Protein AF-A0A7X0G8L0-F1 (afdb_monomer_lite)

Secondary structure (DSSP, 8-state):
--STTTTTSSSSSGGGGGGSS-----S-TTHHHHHHHHHHHHHTTHHHHHHHHHHHHHHH-SSTTHHHHHHHSTTS-HHHHHHHHHHHHHHHHHHHHTTPPP-HHHHHHHHHHHHHHHHHHHHHHTTS-TT-HHHHHHHHHHHHHHHHHHHHHHTT-SPP----------

Radius of gyration: 21.81 Å; chains: 1; bounding box: 61×70×44 Å

Foldseek 3Di:
DDPPVVVVVVVPPVVPPPPDDDDDPDDDCDVVVVVVVVVLVVLPPPNNVLVVLQVVLCVVDVDLLSNLLSCLDLPHFLVSLLVVLVVLLVVQVVCVVVVHQADQSSLVSLVSNLVSLVVSLVVCVVPDDPPDPSNVRSVSSNVSSVVSNVVCVVVVVNPDPPPPDPPPDD

Sequence (170 aa):
MNWIKWGALGAGAAAIVVATGGLALAAGAGLAGAAAITSALATFGPGGMVGGLLTAGTLITAGGGGIAFSLASPETSVETLEAVVTRQLTVAILRQRQHLDQDRAAWRNLVETEIEVRREHERLDEFSDESAPAIKDLKRKIDAIERALRYLRDNGLEPDVAPNTPDETD

Structure (mmCIF, N/CA/C/O backbone):
data_AF-A0A7X0G8L0-F1
#
_entry.id   AF-A0A7X0G8L0-F1
#
loop_
_atom_site.group_PDB
_atom_site.id
_atom_site.type_symbol
_atom_site.label_atom_id
_atom_site.label_alt_id
_atom_site.label_comp_id
_atom_site.label_asym_id
_atom_site.label_entity_id
_atom_site.label_seq_id
_atom_site.pdbx_PDB_ins_code
_atom_site.Cartn_x
_atom_site.Cartn_y
_atom_site.Cartn_z
_atom_site.occupancy
_atom_site.B_iso_or_equiv
_atom_site.auth_seq_id
_atom_site.auth_comp_id
_atom_site.auth_asym_id
_atom_site.auth_atom_id
_atom_site.pdbx_PDB_model_num
ATOM 1 N N . MET A 1 1 ? -38.600 34.909 0.570 1.00 41.91 1 MET A N 1
ATOM 2 C CA . MET A 1 1 ? -38.365 33.676 1.353 1.00 41.91 1 MET A CA 1
ATOM 3 C C . MET A 1 1 ? -38.013 32.535 0.387 1.00 41.91 1 MET A C 1
ATOM 5 O O . MET A 1 1 ? -38.849 32.169 -0.420 1.00 41.91 1 MET A O 1
ATOM 9 N N . ASN A 1 2 ? -36.746 32.096 0.406 1.00 47.00 2 ASN A N 1
ATOM 10 C CA . ASN A 1 2 ? -36.100 30.906 -0.197 1.00 47.00 2 ASN A CA 1
ATOM 11 C C . ASN A 1 2 ? -36.739 30.145 -1.389 1.00 47.00 2 ASN A C 1
ATOM 13 O O . ASN A 1 2 ? -37.257 29.049 -1.209 1.00 47.00 2 ASN A O 1
ATOM 17 N N . TRP A 1 3 ? -36.503 30.620 -2.621 1.00 51.97 3 TRP A N 1
ATOM 18 C CA . TRP A 1 3 ? -36.527 29.794 -3.854 1.00 51.97 3 TRP A CA 1
ATOM 19 C C . TRP A 1 3 ? -35.109 29.344 -4.291 1.00 51.97 3 TRP A C 1
ATOM 21 O O . TRP A 1 3 ? -34.930 28.407 -5.060 1.00 51.97 3 TRP A O 1
ATOM 31 N N . ILE A 1 4 ? -34.065 29.964 -3.727 1.00 55.72 4 ILE A N 1
ATOM 32 C CA . ILE A 1 4 ? -32.643 29.743 -4.066 1.00 55.72 4 ILE A CA 1
ATOM 33 C C . ILE A 1 4 ? -32.092 28.411 -3.511 1.00 55.72 4 ILE A C 1
ATOM 35 O O . ILE A 1 4 ? -31.050 27.935 -3.951 1.00 55.72 4 ILE A O 1
ATOM 39 N N . LYS A 1 5 ? -32.803 27.750 -2.588 1.00 50.00 5 LYS A N 1
ATOM 40 C CA . LYS A 1 5 ? -32.322 26.514 -1.944 1.00 50.00 5 LYS A CA 1
ATOM 41 C C . LYS A 1 5 ? -32.577 25.225 -2.736 1.00 50.00 5 LYS A C 1
ATOM 43 O O . LYS A 1 5 ? -31.938 24.226 -2.436 1.00 50.00 5 LYS A O 1
ATOM 48 N N . TRP A 1 6 ? -33.442 25.238 -3.754 1.00 46.12 6 TRP A N 1
ATOM 49 C CA . TRP A 1 6 ? -33.742 24.032 -4.544 1.00 46.12 6 TRP A CA 1
ATOM 50 C C . TRP A 1 6 ? -32.921 23.904 -5.836 1.00 46.12 6 TRP A C 1
ATOM 52 O O . TRP A 1 6 ? -32.730 22.793 -6.320 1.00 46.12 6 TRP A O 1
ATOM 62 N N . GLY A 1 7 ? -32.345 24.996 -6.355 1.00 43.56 7 GLY A N 1
ATOM 63 C CA . GLY A 1 7 ? -31.468 24.941 -7.536 1.00 43.56 7 GLY A CA 1
ATOM 64 C C . GLY A 1 7 ? -30.122 24.249 -7.279 1.00 43.56 7 GLY A C 1
ATOM 65 O O . GLY A 1 7 ? -29.554 23.644 -8.182 1.00 43.56 7 GLY A O 1
ATOM 66 N N . ALA A 1 8 ? -29.638 24.273 -6.034 1.00 49.06 8 ALA A N 1
ATOM 67 C CA . ALA A 1 8 ? -28.378 23.637 -5.646 1.00 49.06 8 ALA A CA 1
ATOM 68 C C . ALA A 1 8 ? -28.494 22.115 -5.432 1.00 49.06 8 ALA A C 1
ATOM 70 O O . ALA A 1 8 ? -27.478 21.427 -5.408 1.00 49.06 8 ALA A O 1
ATOM 71 N N . LEU A 1 9 ? -29.713 21.573 -5.309 1.00 46.53 9 LEU A N 1
ATOM 72 C CA . LEU A 1 9 ? -29.927 20.140 -5.075 1.00 46.53 9 LEU A CA 1
ATOM 73 C C . LEU A 1 9 ? -30.029 19.323 -6.380 1.00 46.53 9 LEU A C 1
ATOM 75 O O . LEU A 1 9 ? -29.914 18.103 -6.349 1.00 46.53 9 LEU A O 1
ATOM 79 N N . GLY A 1 10 ? -30.200 19.983 -7.534 1.00 42.16 10 GLY A N 1
ATOM 80 C CA . GLY A 1 10 ? -30.312 19.329 -8.847 1.00 42.16 10 GLY A CA 1
ATOM 81 C C . GLY A 1 10 ? -28.980 19.038 -9.552 1.00 42.16 10 GLY A C 1
ATOM 82 O O . GLY A 1 10 ? -28.938 18.191 -10.439 1.00 42.16 10 GLY A O 1
ATOM 83 N N . ALA A 1 11 ? -27.880 19.689 -9.156 1.00 45.84 11 ALA A N 1
ATOM 84 C CA . ALA A 1 11 ? -26.573 19.529 -9.808 1.00 45.84 11 ALA A CA 1
ATOM 85 C C . ALA A 1 11 ? -25.739 18.351 -9.262 1.00 45.84 11 ALA A C 1
ATOM 87 O O . ALA A 1 11 ? -24.776 17.936 -9.900 1.00 45.84 11 ALA A O 1
ATOM 88 N N . GLY A 1 12 ? -26.106 17.794 -8.102 1.00 42.69 12 GLY A N 1
ATOM 89 C CA . GLY A 1 12 ? -25.391 16.670 -7.481 1.00 42.69 12 GLY A CA 1
ATOM 90 C C . GLY A 1 12 ? -25.925 15.281 -7.849 1.00 42.69 12 GLY A C 1
ATOM 91 O O . GLY A 1 12 ? -25.205 14.297 -7.713 1.00 42.69 12 GLY A O 1
ATOM 92 N N . ALA A 1 13 ? -27.167 15.176 -8.336 1.00 43.22 13 ALA A N 1
ATOM 93 C CA . ALA A 1 13 ? -27.827 13.884 -8.554 1.00 43.22 13 ALA A CA 1
ATOM 94 C C . ALA A 1 13 ? -27.587 13.276 -9.950 1.00 43.22 13 ALA A C 1
ATOM 96 O O . ALA A 1 13 ? -27.748 12.071 -10.126 1.00 43.22 13 ALA A O 1
ATOM 97 N N . ALA A 1 14 ? -27.138 14.064 -10.934 1.00 44.25 14 ALA A N 1
ATOM 98 C CA . ALA A 1 14 ? -26.780 13.541 -12.259 1.00 44.25 14 ALA A CA 1
ATOM 99 C C . ALA A 1 14 ? -25.445 12.766 -12.264 1.00 44.25 14 ALA A C 1
ATOM 101 O O . ALA A 1 14 ? -25.184 12.000 -13.186 1.00 44.25 14 ALA A O 1
ATOM 102 N N . ALA A 1 15 ? -24.617 12.913 -11.223 1.00 47.25 15 ALA A N 1
ATOM 103 C CA . ALA A 1 15 ? -23.334 12.218 -11.119 1.00 47.25 15 ALA A CA 1
ATOM 104 C C . ALA A 1 15 ? -23.443 10.774 -10.581 1.00 47.25 15 ALA A C 1
ATOM 106 O O . ALA A 1 15 ? -22.452 10.051 -10.603 1.00 47.25 15 ALA A O 1
ATOM 107 N N . ILE A 1 16 ? -24.623 10.331 -10.116 1.00 48.41 16 ILE A N 1
ATOM 108 C CA . ILE A 1 16 ? -24.803 9.011 -9.468 1.00 48.41 16 ILE A CA 1
ATOM 109 C C . ILE A 1 16 ? -25.487 7.975 -10.390 1.00 48.41 16 ILE A C 1
ATOM 111 O O . ILE A 1 16 ? -25.666 6.824 -10.010 1.00 48.41 16 ILE A O 1
ATOM 115 N N . VAL A 1 17 ? -25.805 8.311 -11.646 1.00 46.03 17 VAL A N 1
ATOM 116 C CA . VAL A 1 17 ? -26.485 7.360 -12.558 1.00 46.03 17 VAL A CA 1
ATOM 117 C C . VAL A 1 17 ? -25.529 6.463 -13.366 1.00 46.03 17 VAL A C 1
ATOM 119 O O . VAL A 1 17 ? -25.974 5.492 -13.964 1.00 46.03 17 VAL A O 1
ATOM 122 N N . VAL A 1 18 ? -24.206 6.651 -13.323 1.00 43.69 18 VAL A N 1
ATOM 123 C CA . VAL A 1 18 ? -23.270 5.765 -14.065 1.00 43.69 18 VAL A CA 1
ATOM 124 C C . VAL A 1 18 ? -22.687 4.650 -13.182 1.00 43.69 18 VAL A C 1
ATOM 126 O O . VAL A 1 18 ? -21.636 4.091 -13.471 1.00 43.69 18 VAL A O 1
ATOM 129 N N . ALA A 1 19 ? -23.379 4.277 -12.102 1.00 48.22 19 ALA A N 1
ATOM 130 C CA . ALA A 1 19 ? -23.018 3.093 -11.322 1.00 48.22 19 ALA A CA 1
ATOM 131 C C . ALA A 1 19 ? -23.429 1.768 -12.002 1.00 48.22 19 ALA A C 1
ATOM 133 O O . ALA A 1 19 ? -22.933 0.719 -11.606 1.00 48.22 19 ALA A O 1
ATOM 134 N N . THR A 1 20 ? -24.276 1.770 -13.040 1.00 50.50 20 THR A N 1
ATOM 135 C CA . THR A 1 20 ? -24.755 0.517 -13.664 1.00 50.50 20 THR A CA 1
ATOM 136 C C . THR A 1 20 ? -25.121 0.673 -15.148 1.00 50.50 20 THR A C 1
ATOM 138 O O . THR A 1 20 ? -26.285 0.567 -15.519 1.00 50.50 20 THR A O 1
ATOM 141 N N . GLY A 1 21 ? -24.108 0.874 -16.002 1.00 43.81 21 GLY A N 1
ATOM 142 C CA . GLY A 1 21 ? -24.176 0.612 -17.450 1.00 43.81 21 GLY A CA 1
ATOM 143 C C . GLY A 1 21 ? -24.697 1.751 -18.342 1.00 43.81 21 GLY A C 1
ATOM 144 O O . GLY A 1 21 ? -25.874 2.086 -18.318 1.00 43.81 21 GLY A O 1
ATOM 145 N N . GLY A 1 22 ? -23.828 2.268 -19.220 1.00 36.19 22 GLY A N 1
ATOM 146 C CA . GLY A 1 22 ? -24.229 3.030 -20.413 1.00 36.19 22 GLY A CA 1
ATOM 147 C C . GLY A 1 22 ? -23.634 4.437 -20.519 1.00 36.19 22 GLY A C 1
ATOM 148 O O . GLY A 1 22 ? -23.946 5.323 -19.732 1.00 36.19 22 GLY A O 1
ATOM 149 N N . LEU A 1 23 ? -22.800 4.639 -21.545 1.00 46.50 23 LEU A N 1
ATOM 150 C CA . LEU A 1 23 ? -22.335 5.934 -22.048 1.00 46.50 23 LEU A CA 1
ATOM 151 C C . LEU A 1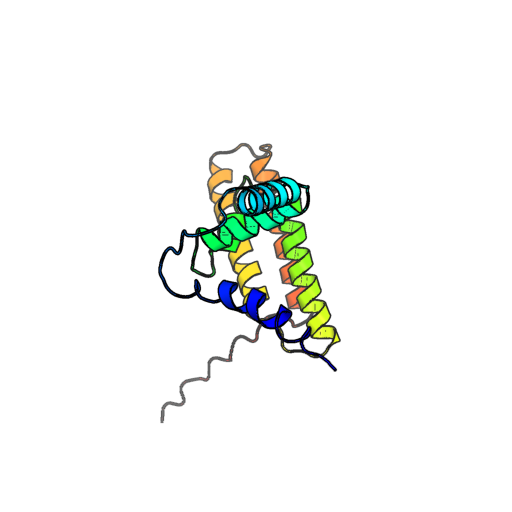 23 ? -23.477 6.963 -22.139 1.00 46.50 23 LEU A C 1
ATOM 153 O O . LEU A 1 23 ? -24.390 6.799 -22.943 1.00 46.50 23 LEU A O 1
ATOM 157 N N . ALA A 1 24 ? -23.363 8.073 -21.410 1.00 42.19 24 ALA A N 1
ATOM 158 C CA . ALA A 1 24 ? -24.130 9.291 -21.670 1.00 42.19 24 ALA A CA 1
ATOM 159 C C . ALA A 1 24 ? -23.165 10.432 -22.008 1.00 42.19 24 ALA A C 1
ATOM 161 O O . ALA A 1 24 ? -22.939 11.371 -21.249 1.00 42.19 24 ALA A O 1
ATOM 162 N N . LEU A 1 25 ? -22.561 10.309 -23.186 1.00 56.91 25 LEU A N 1
ATOM 163 C CA . LEU A 1 25 ? -21.929 11.409 -23.892 1.00 56.91 25 LEU A CA 1
ATOM 164 C C . LEU A 1 25 ? -23.045 12.319 -24.424 1.00 56.91 25 LEU A C 1
ATOM 166 O O . LEU A 1 25 ? -23.597 12.028 -25.476 1.00 56.91 25 LEU A O 1
ATOM 170 N N . ALA A 1 26 ? -23.410 13.389 -23.711 1.00 49.75 26 ALA A N 1
ATOM 171 C CA . ALA A 1 26 ? -24.114 14.527 -24.315 1.00 49.75 26 ALA A CA 1
ATOM 172 C C . ALA A 1 26 ? -24.144 15.770 -23.407 1.00 49.75 26 ALA A C 1
ATOM 174 O O . ALA A 1 26 ? -24.577 15.708 -22.264 1.00 49.75 26 ALA A O 1
ATOM 175 N N . ALA A 1 27 ? -23.785 16.908 -24.014 1.00 44.00 27 ALA A N 1
ATOM 176 C CA . ALA A 1 27 ? -24.032 18.296 -23.599 1.00 44.00 27 ALA A CA 1
ATOM 177 C C . ALA A 1 27 ? -23.056 18.953 -22.593 1.00 44.00 27 ALA A C 1
ATOM 179 O O . ALA A 1 27 ? -23.395 19.236 -21.450 1.00 44.00 27 ALA A O 1
ATOM 180 N N . GLY A 1 28 ? -21.857 19.311 -23.078 1.00 42.53 28 GLY A N 1
ATOM 181 C CA . GLY A 1 28 ? -20.974 20.287 -22.408 1.00 42.53 28 GLY A CA 1
ATOM 182 C C . GLY A 1 28 ? -19.484 20.215 -22.775 1.00 42.53 28 GLY A C 1
ATOM 183 O O . GLY A 1 28 ? -18.628 20.524 -21.951 1.00 42.53 28 GLY A O 1
ATOM 184 N N . ALA A 1 29 ? -19.143 19.768 -23.985 1.00 49.25 29 ALA A N 1
ATOM 185 C CA . ALA A 1 29 ? -17.824 19.223 -24.332 1.00 49.25 29 ALA A CA 1
ATOM 186 C C . ALA A 1 29 ? -16.679 20.238 -24.591 1.00 49.25 29 ALA A C 1
ATOM 188 O O . ALA A 1 29 ? -15.673 19.864 -25.181 1.00 49.25 29 ALA A O 1
ATOM 189 N N . GLY A 1 30 ? -16.792 21.505 -24.174 1.00 48.25 30 GLY A N 1
ATOM 190 C CA . GLY A 1 30 ? -15.763 22.527 -24.454 1.00 48.25 30 GLY A CA 1
ATOM 191 C C . GLY A 1 30 ? -14.991 22.997 -23.222 1.00 48.25 30 GLY A C 1
ATOM 192 O O . GLY A 1 30 ? -13.785 22.811 -23.119 1.00 48.25 30 GLY A O 1
ATOM 193 N N . LEU A 1 31 ? -15.698 23.599 -22.261 1.00 45.84 31 LEU A N 1
ATOM 194 C CA . LEU A 1 31 ? -15.083 24.271 -21.106 1.00 45.84 31 LEU A CA 1
ATOM 195 C C . LEU A 1 31 ? -15.057 23.401 -19.845 1.00 45.84 31 LEU A C 1
ATOM 197 O O . LEU A 1 31 ? -14.067 23.413 -19.123 1.00 45.84 31 LEU A O 1
ATOM 201 N N . ALA A 1 32 ? -16.098 22.597 -19.603 1.00 52.84 32 ALA A N 1
ATOM 202 C CA . ALA A 1 32 ? -16.119 21.653 -18.484 1.00 52.84 32 ALA A CA 1
ATOM 203 C C . ALA A 1 32 ? -15.169 20.468 -18.725 1.00 52.84 32 ALA A C 1
ATOM 205 O O . ALA A 1 32 ? -14.492 20.031 -17.802 1.00 52.84 32 ALA A O 1
ATOM 206 N N . GLY A 1 33 ? -15.051 20.006 -19.977 1.00 42.06 33 GLY A N 1
ATOM 207 C CA . GLY A 1 33 ? -14.054 19.010 -20.382 1.00 42.06 33 GLY A CA 1
ATOM 208 C C . GLY A 1 33 ? -12.626 19.544 -20.271 1.00 42.06 33 GLY A C 1
ATOM 209 O O . GLY A 1 33 ? -11.768 18.870 -19.717 1.00 42.06 33 GLY A O 1
ATOM 210 N N . ALA A 1 34 ? -12.380 20.787 -20.697 1.00 49.62 34 ALA A N 1
ATOM 211 C CA . ALA A 1 34 ? -11.081 21.430 -20.516 1.00 49.62 34 ALA A CA 1
ATOM 212 C C . ALA A 1 34 ? -10.749 21.669 -19.036 1.00 49.62 34 ALA A C 1
ATOM 214 O O . ALA A 1 34 ? -9.607 21.465 -18.643 1.00 49.62 34 ALA A O 1
ATOM 215 N N . ALA A 1 35 ? -11.725 22.033 -18.199 1.00 52.16 35 ALA A N 1
ATOM 216 C CA . ALA A 1 35 ? -11.542 22.146 -16.753 1.00 52.16 35 ALA A CA 1
ATOM 217 C C . ALA A 1 35 ? -11.314 20.778 -16.098 1.00 52.16 35 ALA A C 1
ATOM 219 O O . ALA A 1 35 ? -10.462 20.675 -15.227 1.00 52.16 35 ALA A O 1
ATOM 220 N N . ALA A 1 36 ? -11.988 19.719 -16.551 1.00 55.53 36 ALA A N 1
ATOM 221 C CA . ALA A 1 36 ? -11.740 18.355 -16.096 1.00 55.53 36 ALA A CA 1
ATOM 222 C C . ALA A 1 36 ? -10.326 17.893 -16.485 1.00 55.53 36 ALA A C 1
ATOM 224 O O . ALA A 1 36 ? -9.584 17.441 -15.622 1.00 55.53 36 ALA A O 1
ATOM 225 N N . ILE A 1 37 ? -9.900 18.115 -17.732 1.00 51.91 37 ILE A N 1
ATOM 226 C CA . ILE A 1 37 ? -8.549 17.788 -18.216 1.00 51.91 37 ILE A CA 1
ATOM 227 C C . ILE A 1 37 ? -7.487 18.649 -17.517 1.00 51.91 37 ILE A C 1
ATOM 229 O O . ILE A 1 37 ? -6.461 18.126 -17.108 1.00 51.91 37 ILE A O 1
ATOM 233 N N . THR A 1 38 ? -7.734 19.944 -17.308 1.00 53.72 38 THR A N 1
ATOM 234 C CA . THR A 1 38 ? -6.811 20.855 -16.605 1.00 53.72 38 THR A CA 1
ATOM 235 C C . THR A 1 38 ? -6.764 20.558 -15.109 1.00 53.72 38 THR A C 1
ATOM 237 O O . THR A 1 38 ? -5.700 20.635 -14.518 1.00 53.72 38 THR A O 1
ATOM 240 N N . SER A 1 39 ? -7.877 20.164 -14.484 1.00 51.00 39 SER A N 1
ATOM 241 C CA . SER A 1 39 ? -7.903 19.702 -13.091 1.00 51.00 39 SER A CA 1
ATOM 242 C C . SER A 1 39 ? -7.229 18.341 -12.932 1.00 51.00 39 SER A C 1
ATOM 244 O O . SER A 1 39 ? -6.554 18.124 -11.933 1.00 51.00 39 SER A O 1
ATOM 246 N N . ALA A 1 40 ? -7.320 17.464 -13.937 1.00 51.91 40 ALA A N 1
ATOM 247 C CA . ALA A 1 40 ? -6.556 16.227 -14.007 1.00 51.91 40 ALA A CA 1
ATOM 248 C C . ALA A 1 40 ? -5.056 16.524 -14.182 1.00 51.91 40 ALA A C 1
ATOM 250 O O . ALA A 1 40 ? -4.258 16.005 -13.413 1.00 51.91 40 ALA A O 1
ATOM 251 N N . LEU A 1 41 ? -4.667 17.438 -15.084 1.00 48.00 41 LEU A N 1
ATOM 252 C CA . LEU A 1 41 ? -3.288 17.938 -15.245 1.00 48.00 41 LEU A CA 1
ATOM 253 C C . LEU A 1 41 ? -2.750 18.685 -14.016 1.00 48.00 41 LEU A C 1
ATOM 255 O O . LEU A 1 41 ? -1.581 18.536 -13.686 1.00 48.00 41 LEU A O 1
ATOM 259 N N . ALA A 1 42 ? -3.585 19.421 -13.287 1.00 54.12 42 ALA A N 1
ATOM 260 C CA . ALA A 1 42 ? -3.226 20.033 -12.007 1.00 54.12 42 ALA A CA 1
ATOM 261 C C . ALA A 1 42 ? -3.165 18.998 -10.870 1.00 54.12 42 ALA A C 1
ATOM 263 O O . ALA A 1 42 ? -2.422 19.170 -9.905 1.00 54.12 42 ALA A O 1
ATOM 264 N N . THR A 1 43 ? -3.906 17.895 -11.005 1.00 54.06 43 THR A N 1
ATOM 265 C CA . THR A 1 43 ? -3.788 16.706 -10.157 1.00 54.06 43 THR A CA 1
ATOM 266 C C . THR A 1 43 ? -2.474 15.974 -10.448 1.00 54.06 43 THR A C 1
ATOM 268 O O . THR A 1 43 ? -1.873 15.478 -9.511 1.00 54.06 43 THR A O 1
ATOM 271 N N . PHE A 1 44 ? -1.884 16.056 -11.646 1.00 49.66 44 PHE A N 1
ATOM 272 C CA . PHE A 1 44 ? -0.487 15.640 -11.895 1.00 49.66 44 PHE A CA 1
ATOM 273 C C . PHE A 1 44 ? 0.592 16.509 -11.185 1.00 49.66 44 PHE A C 1
ATOM 275 O O . PHE A 1 44 ? 1.754 16.519 -11.582 1.00 49.66 44 PHE A O 1
ATOM 282 N N . GLY A 1 45 ? 0.256 17.211 -10.096 1.00 53.66 45 GLY A N 1
ATOM 283 C CA . GLY A 1 45 ? 1.227 17.565 -9.055 1.00 53.66 45 GLY A CA 1
ATOM 284 C C . GLY A 1 45 ? 1.678 16.334 -8.238 1.00 53.66 45 GLY A C 1
ATOM 285 O O . GLY A 1 45 ? 1.142 15.236 -8.420 1.00 53.66 45 GLY A O 1
ATOM 286 N N . PRO A 1 46 ? 2.615 16.482 -7.278 1.00 55.72 46 PRO A N 1
ATOM 287 C CA . PRO A 1 46 ? 3.181 15.352 -6.524 1.00 55.72 46 PRO A CA 1
ATOM 288 C C . PRO A 1 46 ? 2.129 14.460 -5.840 1.00 55.72 46 PRO A C 1
ATOM 290 O O . PRO A 1 46 ? 2.320 13.256 -5.712 1.00 55.72 46 PRO A O 1
ATOM 293 N N . GLY A 1 47 ? 0.991 15.037 -5.436 1.00 51.12 47 GLY A N 1
ATOM 294 C CA . GLY A 1 47 ? -0.094 14.320 -4.762 1.00 51.12 47 GLY A CA 1
ATOM 295 C C . GLY A 1 47 ? -1.059 13.559 -5.677 1.00 51.12 47 GLY A C 1
ATOM 296 O O . GLY A 1 47 ? -1.693 12.611 -5.220 1.00 51.12 47 GLY A O 1
ATOM 297 N N . GLY A 1 48 ? -1.193 13.918 -6.955 1.00 53.62 48 GLY A N 1
ATOM 298 C CA . GLY A 1 48 ? -2.134 13.228 -7.840 1.00 53.62 48 GLY A CA 1
ATOM 299 C C . GLY A 1 48 ? -1.493 12.362 -8.913 1.00 53.62 48 GLY A C 1
ATOM 300 O O . GLY A 1 48 ? -2.223 11.642 -9.583 1.00 53.62 48 GLY A O 1
ATOM 301 N N . MET A 1 49 ? -0.159 12.272 -8.967 1.00 62.91 49 MET A N 1
ATOM 302 C CA . MET A 1 49 ? 0.473 11.024 -9.420 1.00 62.91 49 MET A CA 1
ATOM 303 C C . MET A 1 49 ? 0.091 9.861 -8.491 1.00 62.91 49 MET A C 1
ATOM 305 O O . MET A 1 49 ? -0.344 8.818 -8.965 1.00 62.91 49 MET A O 1
ATOM 309 N N . VAL A 1 50 ? 0.130 10.070 -7.168 1.00 60.25 50 VAL A N 1
ATOM 310 C CA . VAL A 1 50 ? -0.294 9.064 -6.174 1.00 60.25 50 VAL A CA 1
ATOM 311 C C . VAL A 1 50 ? -1.786 8.747 -6.314 1.00 60.25 50 VAL A C 1
ATOM 313 O O . VAL A 1 50 ? -2.171 7.586 -6.426 1.00 60.25 50 VAL A O 1
ATOM 316 N N . GLY A 1 51 ? -2.640 9.775 -6.367 1.00 55.22 51 GLY A N 1
ATOM 317 C CA . GLY A 1 51 ? -4.084 9.597 -6.562 1.00 55.22 51 GLY A CA 1
ATOM 318 C C . GLY A 1 51 ? -4.455 9.009 -7.929 1.00 55.22 51 GLY A C 1
ATOM 319 O O . GLY A 1 51 ? -5.379 8.202 -8.014 1.00 55.22 51 GLY A O 1
ATOM 320 N N . GLY A 1 52 ? -3.726 9.376 -8.985 1.00 59.09 52 GLY A N 1
ATOM 321 C CA . GLY A 1 52 ? -3.925 8.904 -10.353 1.00 59.09 52 GLY A CA 1
ATOM 322 C C . GLY A 1 52 ? -3.522 7.446 -10.541 1.00 59.09 52 GLY A C 1
ATOM 323 O O . GLY A 1 52 ? -4.285 6.702 -11.143 1.00 59.09 52 GLY A O 1
ATOM 324 N N . LEU A 1 53 ? -2.401 7.005 -9.961 1.00 62.12 53 LEU A N 1
ATOM 325 C CA . LEU A 1 53 ? -2.000 5.592 -9.959 1.00 62.12 53 LEU A CA 1
ATOM 326 C C . LEU A 1 53 ? -2.944 4.737 -9.115 1.00 62.12 53 LEU A C 1
ATOM 328 O O . LEU A 1 53 ? -3.348 3.666 -9.554 1.00 62.12 53 LEU A O 1
ATOM 332 N N . LEU A 1 54 ? -3.370 5.234 -7.951 1.00 58.25 54 LEU A N 1
ATOM 333 C CA . LEU A 1 54 ? -4.381 4.552 -7.143 1.00 58.25 54 LEU A CA 1
ATOM 334 C C . LEU A 1 54 ? -5.713 4.426 -7.894 1.00 58.25 54 LEU A C 1
ATOM 336 O O . LEU A 1 54 ? -6.315 3.359 -7.886 1.00 58.25 54 LEU A O 1
ATOM 340 N N . THR A 1 55 ? -6.160 5.486 -8.571 1.00 61.78 55 THR A N 1
ATOM 341 C CA . THR A 1 55 ? -7.423 5.482 -9.330 1.00 61.78 55 THR A CA 1
ATOM 342 C C . THR A 1 55 ? -7.320 4.664 -10.622 1.00 61.78 55 THR A C 1
ATOM 344 O O . THR A 1 55 ? -8.262 3.978 -11.001 1.00 61.78 55 THR A O 1
ATOM 347 N N . ALA A 1 56 ? -6.176 4.681 -11.305 1.00 57.66 56 ALA A N 1
ATOM 348 C CA . ALA A 1 56 ? -5.931 3.819 -12.457 1.00 57.66 56 ALA A CA 1
ATOM 349 C C . ALA A 1 56 ? -5.845 2.343 -12.033 1.00 57.66 56 ALA A C 1
ATOM 351 O O . ALA A 1 56 ? -6.436 1.488 -12.685 1.00 57.66 56 ALA A O 1
ATOM 352 N N . GLY A 1 57 ? -5.200 2.046 -10.901 1.00 53.72 57 GLY A N 1
ATOM 353 C CA . GLY A 1 57 ? -5.140 0.704 -10.318 1.00 53.72 57 GLY A CA 1
ATOM 354 C C . GLY A 1 57 ? -6.516 0.162 -9.920 1.00 53.72 57 GLY A C 1
ATOM 355 O O . GLY A 1 57 ? -6.798 -1.016 -10.150 1.00 53.72 57 GLY A O 1
ATOM 356 N N . THR A 1 58 ? -7.411 1.016 -9.403 1.00 54.06 58 THR A N 1
ATOM 357 C CA . THR A 1 58 ? -8.803 0.625 -9.115 1.00 54.06 58 THR A CA 1
ATOM 358 C C . THR A 1 58 ? -9.654 0.473 -10.377 1.00 54.06 58 THR A C 1
ATOM 360 O O . THR A 1 58 ? -10.516 -0.401 -10.410 1.00 54.06 58 THR A O 1
ATOM 363 N N . LEU A 1 59 ? -9.416 1.274 -11.425 1.00 50.84 59 LEU A N 1
ATOM 364 C CA . LEU A 1 59 ? -10.151 1.185 -12.695 1.00 50.84 59 LEU A CA 1
ATOM 365 C C . LEU A 1 59 ? -9.741 -0.018 -13.553 1.00 50.84 59 LEU A C 1
ATOM 367 O O . LEU A 1 59 ? -10.591 -0.591 -14.229 1.00 50.84 59 LEU A O 1
ATOM 371 N N . ILE A 1 60 ? -8.467 -0.417 -13.530 1.00 51.41 60 ILE A N 1
ATOM 372 C CA . ILE A 1 60 ? -7.971 -1.560 -14.315 1.00 51.41 60 ILE A CA 1
ATOM 373 C C . ILE A 1 60 ? -8.438 -2.899 -13.716 1.00 51.41 60 ILE A C 1
ATOM 375 O O . ILE A 1 60 ? -8.514 -3.897 -14.430 1.00 51.41 60 ILE A O 1
ATOM 379 N N . THR A 1 61 ? -8.820 -2.937 -12.434 1.00 50.00 61 THR A N 1
ATOM 380 C CA . THR A 1 61 ? -9.030 -4.209 -11.732 1.00 50.00 61 THR A CA 1
ATOM 381 C C . THR A 1 61 ? -10.225 -4.138 -10.783 1.00 50.00 61 THR A C 1
ATOM 383 O O . THR A 1 61 ? -10.091 -3.870 -9.591 1.00 50.00 61 THR A O 1
ATOM 386 N N . ALA A 1 62 ? -11.419 -4.429 -11.296 1.00 43.41 62 ALA A N 1
ATOM 387 C CA . ALA A 1 62 ? -12.656 -4.559 -10.520 1.00 43.41 62 ALA A CA 1
ATOM 388 C C . ALA A 1 62 ? -12.692 -5.820 -9.610 1.00 43.41 62 ALA A C 1
ATOM 390 O O . ALA A 1 62 ? -13.699 -6.518 -9.528 1.00 43.41 62 ALA A O 1
ATOM 391 N N . GLY A 1 63 ? -11.590 -6.118 -8.918 1.00 43.47 63 GLY A N 1
ATOM 392 C CA . GLY A 1 63 ? -11.435 -7.160 -7.905 1.00 43.47 63 GLY A CA 1
ATOM 393 C C . GLY A 1 63 ? -10.357 -6.721 -6.911 1.00 43.47 63 GLY A C 1
ATOM 394 O O . GLY A 1 63 ? -9.388 -6.082 -7.311 1.00 43.47 63 GLY A O 1
ATOM 395 N N . GLY A 1 64 ? -10.528 -7.014 -5.619 1.00 46.84 64 GLY A N 1
ATOM 396 C CA . GLY A 1 64 ? -9.761 -6.428 -4.501 1.00 46.84 64 GLY A CA 1
ATOM 397 C C . GLY A 1 64 ? -8.226 -6.383 -4.621 1.00 46.84 64 GLY A C 1
ATOM 398 O O . GLY A 1 64 ? -7.618 -5.523 -3.996 1.00 46.84 64 GLY A O 1
ATOM 399 N N . GLY A 1 65 ? -7.608 -7.198 -5.484 1.00 54.72 65 GLY A N 1
ATOM 400 C CA . GLY A 1 65 ? -6.157 -7.226 -5.716 1.00 54.72 65 GLY A CA 1
ATOM 401 C C . GLY A 1 65 ? -5.581 -6.124 -6.625 1.00 54.72 65 GLY A C 1
ATOM 402 O O . GLY A 1 65 ? -4.364 -6.029 -6.761 1.00 54.72 65 GLY A O 1
ATOM 403 N N . GLY A 1 66 ? -6.402 -5.269 -7.246 1.00 61.81 66 GLY A N 1
ATOM 404 C CA . GLY A 1 66 ? -5.929 -4.236 -8.187 1.00 61.81 66 GLY A CA 1
ATOM 405 C C . GLY A 1 66 ? -4.970 -3.207 -7.606 1.00 61.81 66 GLY A C 1
ATOM 406 O O . GLY A 1 66 ? -3.958 -2.845 -8.209 1.00 61.81 66 GLY A O 1
ATOM 407 N N . ILE A 1 67 ? -5.287 -2.752 -6.395 1.00 65.12 67 ILE A N 1
ATOM 408 C CA . ILE A 1 67 ? -4.437 -1.812 -5.668 1.00 65.12 67 ILE A CA 1
ATOM 409 C C . ILE A 1 67 ? -3.114 -2.473 -5.272 1.00 65.12 67 ILE A C 1
ATOM 411 O O . ILE A 1 67 ? -2.071 -1.857 -5.461 1.00 65.12 67 ILE A O 1
ATOM 415 N N . ALA A 1 68 ? -3.136 -3.733 -4.827 1.00 71.50 68 ALA A N 1
ATOM 416 C CA . ALA A 1 68 ? -1.941 -4.483 -4.449 1.00 71.50 68 ALA A CA 1
ATOM 417 C C . ALA A 1 68 ? -0.992 -4.659 -5.642 1.00 71.50 68 ALA A C 1
ATOM 419 O O . ALA A 1 68 ? 0.186 -4.327 -5.537 1.00 71.50 68 ALA A O 1
ATOM 420 N N . PHE A 1 69 ? -1.519 -5.063 -6.801 1.00 72.81 69 PHE A N 1
ATOM 421 C CA . PHE A 1 69 ? -0.729 -5.217 -8.023 1.00 72.81 69 PHE A CA 1
ATOM 422 C C . PHE A 1 69 ? -0.119 -3.886 -8.495 1.00 72.81 69 PHE A C 1
ATOM 424 O O . PHE A 1 69 ? 1.068 -3.810 -8.809 1.00 72.81 69 PHE A O 1
ATOM 431 N N . SER A 1 70 ? -0.903 -2.800 -8.483 1.00 74.06 70 SER A N 1
ATOM 432 C CA . SER A 1 70 ? -0.400 -1.472 -8.866 1.00 74.06 70 SER A CA 1
ATOM 433 C C . SER A 1 70 ? 0.717 -0.972 -7.939 1.00 74.06 70 SER A C 1
ATOM 435 O O . SER A 1 70 ? 1.703 -0.402 -8.401 1.00 74.06 70 SER A O 1
ATOM 437 N N . LEU A 1 71 ? 0.608 -1.231 -6.634 1.00 78.50 71 LEU A N 1
ATOM 438 C CA . LEU A 1 71 ? 1.608 -0.841 -5.639 1.00 78.50 71 LEU A CA 1
ATOM 439 C C . LEU A 1 71 ? 2.868 -1.716 -5.699 1.00 78.50 71 LEU A C 1
ATOM 441 O O . LEU A 1 71 ? 3.971 -1.222 -5.447 1.00 78.50 71 LEU A O 1
ATOM 445 N N . ALA A 1 72 ? 2.710 -2.982 -6.083 1.00 79.25 72 ALA A N 1
ATOM 446 C CA . ALA A 1 72 ? 3.809 -3.909 -6.321 1.00 79.25 72 ALA A CA 1
ATOM 447 C C . ALA A 1 72 ? 4.628 -3.576 -7.572 1.00 79.25 72 ALA A C 1
ATOM 449 O O . ALA A 1 72 ? 5.817 -3.884 -7.599 1.00 79.25 72 ALA A O 1
ATOM 450 N N . SER A 1 73 ? 4.036 -2.894 -8.560 1.00 76.88 73 SER A N 1
ATOM 451 C CA . SER A 1 73 ? 4.724 -2.523 -9.800 1.00 76.88 73 SER A CA 1
ATOM 452 C C . SER A 1 73 ? 6.070 -1.819 -9.539 1.00 76.88 73 SER A C 1
ATOM 454 O O . SER A 1 73 ? 6.129 -0.896 -8.710 1.00 76.88 73 SER A O 1
ATOM 456 N N . PRO A 1 74 ? 7.148 -2.181 -10.265 1.00 74.31 74 PRO A N 1
ATOM 457 C CA . PRO A 1 74 ? 8.433 -1.483 -10.207 1.00 74.31 74 PRO A CA 1
ATOM 458 C C . PRO A 1 74 ? 8.337 0.007 -10.554 1.00 74.31 74 PRO A C 1
ATOM 460 O O . PRO A 1 74 ? 9.141 0.797 -10.072 1.00 74.31 74 PRO A O 1
ATOM 463 N N . GLU A 1 75 ? 7.343 0.400 -11.356 1.00 77.56 75 GLU A N 1
ATOM 464 C CA . GLU A 1 75 ? 7.115 1.797 -11.751 1.00 77.56 75 GLU A CA 1
ATOM 465 C C . GLU A 1 75 ? 6.567 2.656 -10.602 1.00 77.56 75 GLU A C 1
ATOM 467 O O . GLU A 1 75 ? 6.729 3.878 -10.594 1.00 77.56 75 GLU A O 1
ATOM 472 N N . THR A 1 76 ? 5.930 2.031 -9.609 1.00 79.50 76 THR A N 1
ATOM 473 C CA . THR A 1 76 ? 5.434 2.737 -8.429 1.00 79.50 76 THR A CA 1
ATOM 474 C C . THR A 1 76 ? 6.606 3.098 -7.528 1.00 79.50 76 THR A C 1
ATOM 476 O O . THR A 1 76 ? 7.363 2.225 -7.105 1.00 79.50 76 THR A O 1
ATOM 479 N N . SER A 1 77 ? 6.745 4.377 -7.181 1.00 84.88 77 SER A N 1
ATOM 480 C CA . SER A 1 77 ? 7.829 4.817 -6.300 1.00 84.88 77 SER A CA 1
ATOM 481 C C . SER A 1 77 ? 7.668 4.270 -4.876 1.00 84.88 77 SER A C 1
ATOM 483 O O . SER A 1 77 ? 6.553 4.004 -4.411 1.00 84.88 77 SER A O 1
ATOM 485 N N . VAL A 1 78 ? 8.782 4.130 -4.153 1.00 87.69 78 VAL A N 1
ATOM 486 C CA . VAL A 1 78 ? 8.778 3.701 -2.744 1.00 87.69 78 VAL A CA 1
ATOM 487 C C . VAL A 1 78 ? 7.949 4.667 -1.891 1.00 87.69 78 VAL A C 1
ATOM 489 O O . VAL A 1 78 ? 7.133 4.239 -1.082 1.00 87.69 78 VAL A O 1
ATOM 492 N N . GLU A 1 79 ? 8.078 5.968 -2.138 1.00 85.50 79 GLU A N 1
ATOM 493 C CA . GLU A 1 79 ? 7.395 7.038 -1.402 1.00 85.50 79 GLU A CA 1
ATOM 494 C C . GLU A 1 79 ? 5.876 6.976 -1.591 1.00 85.50 79 GLU A C 1
ATOM 496 O O . GLU A 1 79 ? 5.111 7.236 -0.662 1.00 85.50 79 GLU A O 1
ATOM 501 N N . THR A 1 80 ? 5.427 6.601 -2.791 1.00 81.31 80 THR A N 1
ATOM 502 C CA . THR A 1 80 ? 4.004 6.418 -3.095 1.00 81.31 80 THR A CA 1
ATOM 503 C C . THR A 1 80 ? 3.425 5.280 -2.262 1.00 81.31 80 THR A C 1
ATOM 505 O O . THR A 1 80 ? 2.363 5.427 -1.652 1.00 81.31 80 THR A O 1
ATOM 508 N N . LEU A 1 81 ? 4.142 4.159 -2.188 1.00 86.81 81 LEU A N 1
ATOM 509 C CA . LEU A 1 81 ? 3.740 3.017 -1.379 1.00 86.81 81 LEU A CA 1
ATOM 510 C C . LEU A 1 81 ? 3.761 3.353 0.117 1.00 86.81 81 LEU A C 1
ATOM 512 O O . LEU A 1 81 ? 2.782 3.092 0.815 1.00 86.81 81 LEU A O 1
ATOM 516 N N . GLU A 1 82 ? 4.823 3.997 0.602 1.00 86.31 82 GLU A N 1
ATOM 517 C CA . GLU A 1 82 ? 4.934 4.444 1.994 1.00 86.31 82 GLU A CA 1
ATOM 518 C C . GLU A 1 82 ? 3.794 5.397 2.380 1.00 86.31 82 GLU A C 1
ATOM 520 O O . GLU A 1 82 ? 3.232 5.273 3.471 1.00 86.31 82 GLU A O 1
ATOM 525 N N . ALA A 1 83 ? 3.384 6.305 1.489 1.00 82.94 83 ALA A N 1
ATOM 526 C CA . ALA A 1 83 ? 2.250 7.196 1.722 1.00 82.94 83 ALA A CA 1
ATOM 527 C C . ALA A 1 83 ? 0.928 6.422 1.872 1.00 82.94 83 ALA A C 1
ATOM 529 O O . ALA A 1 83 ? 0.118 6.734 2.752 1.00 82.94 83 ALA A O 1
ATOM 530 N N . VAL A 1 84 ? 0.711 5.388 1.053 1.00 83.31 84 VAL A N 1
ATOM 531 C CA . VAL A 1 84 ? -0.482 4.532 1.136 1.00 83.31 84 VAL A CA 1
ATOM 532 C C . VAL A 1 84 ? -0.487 3.721 2.428 1.00 83.31 84 VAL A C 1
ATOM 534 O O . VAL A 1 84 ? -1.493 3.726 3.141 1.00 83.31 84 VAL A O 1
ATOM 537 N N . VAL A 1 85 ? 0.637 3.087 2.766 1.00 87.38 85 VAL A N 1
ATOM 538 C CA . VAL A 1 85 ? 0.809 2.328 4.012 1.00 87.38 85 VAL A CA 1
ATOM 539 C C . VAL A 1 85 ? 0.590 3.234 5.228 1.00 87.38 85 VAL A C 1
ATOM 541 O O . VAL A 1 85 ? -0.200 2.906 6.114 1.00 87.38 85 VAL A O 1
ATOM 544 N N . THR A 1 86 ? 1.196 4.424 5.238 1.00 86.56 86 THR A N 1
ATOM 545 C CA . THR A 1 86 ? 1.041 5.417 6.315 1.00 86.56 86 THR A CA 1
ATOM 546 C C . THR A 1 86 ? -0.411 5.852 6.471 1.00 86.56 86 THR A C 1
ATOM 548 O O . THR A 1 86 ? -0.921 5.942 7.592 1.00 86.56 86 THR A O 1
ATOM 551 N N . ARG A 1 87 ? -1.120 6.093 5.361 1.00 84.62 87 ARG A N 1
ATOM 552 C CA . ARG A 1 87 ? -2.543 6.446 5.388 1.00 84.62 87 ARG A CA 1
ATOM 553 C C . ARG A 1 87 ? -3.384 5.325 5.997 1.00 84.62 87 ARG A C 1
ATOM 555 O O . ARG A 1 87 ? -4.239 5.612 6.833 1.00 84.62 87 ARG A O 1
ATOM 562 N N . GLN A 1 88 ? -3.152 4.073 5.601 1.00 85.12 88 GLN A N 1
ATOM 563 C CA . GLN A 1 88 ? -3.889 2.925 6.137 1.00 85.12 88 GLN A CA 1
ATOM 564 C C . GLN A 1 88 ? -3.623 2.729 7.637 1.00 85.12 88 GLN A C 1
ATOM 566 O O . GLN A 1 88 ? -4.576 2.608 8.408 1.00 85.12 88 GLN A O 1
ATOM 571 N N . LEU A 1 89 ? -2.361 2.819 8.072 1.00 87.75 89 LEU A N 1
ATOM 572 C CA . LEU A 1 89 ? -1.991 2.789 9.491 1.00 87.75 89 LEU A CA 1
ATOM 573 C C . LEU A 1 89 ? -2.648 3.916 10.288 1.00 87.75 89 LEU A C 1
ATOM 575 O O . LEU A 1 89 ? -3.199 3.680 11.358 1.00 87.75 89 LEU A O 1
ATOM 579 N N . THR A 1 90 ? -2.637 5.140 9.760 1.00 87.56 90 THR A N 1
ATOM 580 C CA . THR A 1 90 ? -3.247 6.296 10.430 1.00 87.56 90 THR A CA 1
ATOM 581 C C . THR A 1 90 ? -4.736 6.063 10.669 1.00 87.56 90 THR A C 1
ATOM 583 O O . THR A 1 90 ? -5.236 6.335 11.759 1.00 87.56 90 THR A O 1
ATOM 586 N N . VAL A 1 91 ? -5.450 5.519 9.680 1.00 87.31 91 VAL A N 1
ATOM 587 C CA . VAL A 1 91 ? -6.872 5.183 9.828 1.00 87.31 91 VAL A CA 1
ATOM 588 C C . VAL A 1 91 ? -7.080 4.090 10.879 1.00 87.31 91 VAL A C 1
ATOM 590 O O . VAL A 1 91 ? -7.980 4.234 11.707 1.00 87.31 91 VAL A O 1
ATOM 593 N N . ALA A 1 92 ? -6.256 3.039 10.889 1.00 87.31 92 ALA A N 1
ATOM 594 C CA . ALA A 1 92 ? -6.343 1.962 11.879 1.00 87.31 92 ALA A CA 1
ATOM 595 C C . ALA A 1 92 ? -6.118 2.480 13.313 1.00 87.31 92 ALA A C 1
ATOM 597 O O . ALA A 1 92 ? -6.931 2.228 14.207 1.00 87.31 92 ALA A O 1
ATOM 598 N N . ILE A 1 93 ? -5.081 3.303 13.506 1.00 88.31 93 ILE A N 1
ATOM 599 C CA . ILE A 1 93 ? -4.767 3.954 14.786 1.00 88.31 93 ILE A CA 1
ATOM 600 C C . ILE A 1 93 ? -5.912 4.873 15.220 1.00 88.31 93 ILE A C 1
ATOM 602 O O . ILE A 1 93 ? -6.335 4.840 16.375 1.00 88.31 93 ILE A O 1
ATOM 606 N N . LEU A 1 94 ? -6.447 5.697 14.315 1.00 89.62 94 LEU A N 1
ATOM 607 C CA . LEU A 1 94 ? -7.563 6.590 14.636 1.00 89.62 94 LEU A CA 1
ATOM 608 C C . LEU A 1 94 ? -8.814 5.809 15.044 1.00 89.62 94 LEU A C 1
ATOM 610 O O . LEU A 1 94 ? -9.445 6.170 16.034 1.00 89.62 94 LEU A O 1
ATOM 614 N N . ARG A 1 95 ? -9.146 4.724 14.336 1.00 87.44 95 ARG A N 1
ATOM 615 C CA . ARG A 1 95 ? -10.262 3.839 14.702 1.00 87.44 95 ARG A CA 1
ATOM 616 C C . ARG A 1 95 ? -10.054 3.212 16.074 1.00 87.44 95 ARG A C 1
ATOM 618 O O . ARG A 1 95 ? -10.968 3.258 16.889 1.00 87.44 95 ARG A O 1
ATOM 625 N N . GLN A 1 96 ? -8.845 2.728 16.363 1.00 87.19 96 GLN A N 1
ATOM 626 C CA . GLN A 1 96 ? -8.507 2.158 17.669 1.00 87.19 96 GLN A CA 1
ATOM 627 C C . GLN A 1 96 ? -8.697 3.187 18.791 1.00 87.19 96 GLN A C 1
ATOM 629 O O . GLN A 1 96 ? -9.337 2.894 19.798 1.00 87.19 96 GLN A O 1
ATOM 634 N N . ARG A 1 97 ? -8.203 4.418 18.604 1.00 89.94 97 ARG A N 1
ATOM 635 C CA . ARG A 1 97 ? -8.339 5.503 19.595 1.00 89.94 97 ARG A CA 1
ATOM 636 C C . ARG A 1 97 ? -9.779 5.965 19.802 1.00 89.94 97 ARG A C 1
ATOM 638 O O . ARG A 1 97 ? -10.087 6.497 20.861 1.00 89.94 97 ARG A O 1
ATOM 645 N N . GLN A 1 98 ? -10.633 5.801 18.797 1.00 92.31 98 GLN A N 1
ATOM 646 C CA . GLN A 1 98 ? -12.061 6.122 18.862 1.00 92.31 98 GLN A CA 1
ATOM 647 C C . GLN A 1 98 ? -12.916 4.915 19.283 1.00 92.31 98 GLN A C 1
ATOM 649 O O . GLN A 1 98 ? -14.138 5.018 19.274 1.00 92.31 98 GLN A O 1
ATOM 654 N N . HIS A 1 99 ? -12.294 3.782 19.636 1.00 88.69 99 HIS A N 1
ATOM 655 C CA . HIS A 1 99 ? -12.978 2.526 19.959 1.00 88.69 99 HIS A CA 1
ATOM 656 C C . HIS A 1 99 ? -13.961 2.070 18.865 1.00 88.69 99 HIS A C 1
ATOM 658 O O . HIS A 1 99 ? -15.025 1.530 19.154 1.00 88.69 99 HIS A O 1
ATOM 664 N N . LEU A 1 100 ? -13.606 2.312 17.601 1.00 87.00 100 LEU A N 1
ATOM 665 C CA . LEU A 1 100 ? -14.359 1.862 16.435 1.00 87.00 100 LEU A CA 1
ATOM 666 C C . LEU A 1 100 ? -13.843 0.508 15.953 1.00 87.00 100 LEU A C 1
ATOM 668 O O . LEU A 1 100 ? -12.645 0.221 16.044 1.00 87.00 100 LEU A O 1
ATOM 672 N N . ASP A 1 101 ? -14.739 -0.265 15.341 1.00 83.31 101 ASP A N 1
ATOM 673 C CA . ASP A 1 101 ? -14.383 -1.526 14.700 1.00 83.31 101 ASP A CA 1
ATOM 674 C C . ASP A 1 101 ? -13.301 -1.322 13.633 1.00 83.31 101 ASP A C 1
ATOM 676 O O . ASP A 1 101 ? -13.341 -0.392 12.807 1.00 83.31 101 ASP A O 1
ATOM 680 N N . GLN A 1 102 ? -12.319 -2.221 13.654 1.00 86.19 102 GLN A N 1
ATOM 681 C CA . GLN A 1 102 ? -11.241 -2.228 12.679 1.00 86.19 102 GLN A CA 1
ATOM 682 C C . GLN A 1 102 ? -11.755 -2.656 11.310 1.00 86.19 102 GLN A C 1
ATOM 684 O O . GLN A 1 102 ? -12.611 -3.530 11.170 1.00 86.19 102 GLN A O 1
ATOM 689 N N . ASP A 1 103 ? -11.202 -2.035 10.274 1.00 82.44 103 ASP A N 1
ATOM 690 C CA . ASP A 1 103 ? -11.499 -2.435 8.909 1.00 82.44 103 ASP A CA 1
ATOM 691 C C . ASP A 1 103 ? -10.657 -3.660 8.537 1.00 82.44 103 ASP A C 1
ATOM 693 O O . ASP A 1 103 ? -9.462 -3.554 8.256 1.00 82.44 103 ASP A O 1
ATOM 697 N N . ARG A 1 104 ? -11.295 -4.834 8.492 1.00 83.25 104 ARG A N 1
ATOM 698 C CA . ARG A 1 104 ? -10.650 -6.086 8.066 1.00 83.25 104 ARG A CA 1
ATOM 699 C C . ARG A 1 104 ? -10.065 -5.978 6.650 1.00 83.25 104 ARG A C 1
ATOM 701 O O . ARG A 1 104 ? -9.102 -6.677 6.343 1.00 83.25 104 ARG A O 1
ATOM 708 N N . ALA A 1 105 ? -10.626 -5.130 5.782 1.00 82.00 105 ALA A N 1
ATOM 709 C CA . ALA A 1 105 ? -10.087 -4.916 4.443 1.00 82.00 105 ALA A CA 1
ATOM 710 C C . ALA A 1 105 ? -8.732 -4.205 4.476 1.00 82.00 105 ALA A C 1
ATOM 712 O O . ALA A 1 105 ? -7.875 -4.543 3.670 1.00 82.00 105 ALA A O 1
ATOM 713 N N . ALA A 1 106 ? -8.494 -3.290 5.420 1.00 83.06 106 ALA A N 1
ATOM 714 C CA . ALA A 1 106 ? -7.213 -2.594 5.528 1.00 83.06 106 ALA A CA 1
ATOM 715 C C . ALA A 1 106 ? -6.058 -3.573 5.793 1.00 83.06 106 ALA A C 1
ATOM 717 O O . ALA A 1 106 ? -5.050 -3.536 5.094 1.00 83.06 106 ALA A O 1
ATOM 718 N N . TRP A 1 107 ? -6.241 -4.506 6.732 1.00 85.69 107 TRP A N 1
ATOM 719 C CA . TRP A 1 107 ? -5.260 -5.565 6.983 1.00 85.69 107 TRP A CA 1
ATOM 720 C C . TRP A 1 107 ? -5.047 -6.454 5.754 1.00 85.69 107 TRP A C 1
ATOM 722 O O . TRP A 1 107 ? -3.911 -6.648 5.326 1.00 85.69 107 TRP A O 1
ATOM 732 N N . ARG A 1 108 ? -6.134 -6.963 5.151 1.00 85.44 108 ARG A N 1
ATOM 733 C CA . ARG A 1 108 ? -6.034 -7.824 3.958 1.00 85.44 108 ARG A CA 1
ATOM 734 C C . ARG A 1 108 ? -5.307 -7.131 2.814 1.00 85.44 108 ARG A C 1
ATOM 736 O O . ARG A 1 108 ? -4.440 -7.744 2.212 1.00 85.44 108 ARG A O 1
ATOM 743 N N . ASN A 1 109 ? -5.600 -5.858 2.563 1.00 84.38 109 ASN A N 1
ATOM 744 C CA . ASN A 1 109 ? -4.957 -5.097 1.499 1.00 84.38 109 ASN A CA 1
ATOM 745 C C . ASN A 1 109 ? -3.445 -4.959 1.733 1.00 84.38 109 ASN A C 1
ATOM 747 O O . ASN A 1 109 ? -2.682 -5.052 0.775 1.00 84.38 109 ASN A O 1
ATOM 751 N N . LEU A 1 110 ? -2.994 -4.757 2.979 1.00 88.31 110 LEU A N 1
ATOM 752 C CA . LEU A 1 110 ? -1.562 -4.727 3.304 1.00 88.31 110 LEU A CA 1
ATOM 753 C C . LEU A 1 110 ? -0.902 -6.088 3.068 1.00 88.31 110 LEU A C 1
ATOM 755 O O . LEU A 1 110 ? 0.157 -6.132 2.451 1.00 88.31 110 LEU A O 1
ATOM 759 N N . VAL A 1 111 ? -1.538 -7.179 3.504 1.00 91.19 111 VAL A N 1
ATOM 760 C CA . VAL A 1 111 ? -1.035 -8.547 3.288 1.00 91.19 111 VAL A CA 1
ATOM 761 C C . VAL A 1 111 ? -0.984 -8.891 1.797 1.00 91.19 111 VAL A C 1
ATOM 763 O O . VAL A 1 111 ? 0.028 -9.383 1.313 1.00 91.19 111 VAL A O 1
ATOM 766 N N . GLU A 1 112 ? -2.037 -8.592 1.037 1.00 89.88 112 GLU A N 1
ATOM 767 C CA . GLU A 1 112 ? -2.063 -8.803 -0.415 1.00 89.88 112 GLU A CA 1
ATOM 768 C C . GLU A 1 112 ? -0.981 -7.972 -1.117 1.00 89.88 112 GLU A C 1
ATOM 770 O O . GLU A 1 112 ? -0.278 -8.485 -1.983 1.00 89.88 112 GLU A O 1
ATOM 775 N N . THR A 1 113 ? -0.786 -6.714 -0.706 1.00 87.25 113 THR A N 1
ATOM 776 C CA . THR A 1 113 ? 0.285 -5.865 -1.252 1.00 87.25 113 THR A CA 1
ATOM 777 C C . THR A 1 113 ? 1.665 -6.435 -0.928 1.00 87.25 113 THR A C 1
ATOM 779 O O . THR A 1 113 ? 2.525 -6.454 -1.801 1.00 87.25 113 THR A O 1
ATOM 782 N N . GLU A 1 114 ? 1.889 -6.939 0.290 1.00 92.88 114 GLU A N 1
ATOM 783 C CA . GLU A 1 114 ? 3.148 -7.596 0.665 1.00 92.88 114 GLU A CA 1
ATOM 784 C C . GLU A 1 114 ? 3.438 -8.809 -0.228 1.00 92.88 114 GLU A C 1
ATOM 786 O O . GLU A 1 114 ? 4.542 -8.938 -0.756 1.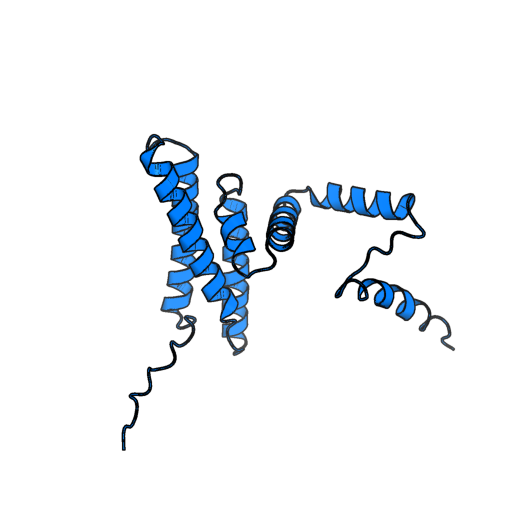00 92.88 114 GLU A O 1
ATOM 791 N N . ILE A 1 115 ? 2.432 -9.666 -0.435 1.00 91.81 115 ILE A N 1
ATOM 792 C CA . ILE A 1 115 ? 2.536 -10.861 -1.278 1.00 91.81 115 ILE A CA 1
ATOM 793 C C . ILE A 1 115 ? 2.907 -10.474 -2.712 1.00 91.81 115 ILE A C 1
ATOM 795 O O . ILE A 1 115 ? 3.826 -11.062 -3.281 1.00 91.81 115 ILE A O 1
ATOM 799 N N . GLU A 1 116 ? 2.230 -9.485 -3.298 1.00 90.56 116 GLU A N 1
ATOM 800 C CA . GLU A 1 116 ? 2.510 -9.051 -4.670 1.00 90.56 116 GLU A CA 1
ATOM 801 C C . GLU A 1 116 ? 3.898 -8.406 -4.805 1.00 90.56 116 GLU A C 1
ATOM 803 O O . GLU A 1 116 ? 4.634 -8.732 -5.736 1.00 90.56 116 GLU A O 1
ATOM 808 N N . VAL A 1 117 ? 4.317 -7.559 -3.856 1.00 90.56 117 VAL A N 1
ATOM 809 C CA . VAL A 1 117 ? 5.665 -6.955 -3.879 1.00 90.56 117 VAL A CA 1
ATOM 810 C C . VAL A 1 117 ? 6.744 -8.035 -3.729 1.00 90.56 117 VAL A C 1
ATOM 812 O O . VAL A 1 117 ? 7.780 -7.966 -4.391 1.00 90.56 117 VAL A O 1
ATOM 815 N N . ARG A 1 118 ? 6.517 -9.055 -2.892 1.00 92.75 118 ARG A N 1
ATOM 816 C CA . ARG A 1 118 ? 7.458 -10.170 -2.711 1.00 92.75 118 ARG A CA 1
ATOM 817 C C . ARG A 1 118 ? 7.558 -11.038 -3.963 1.00 92.75 118 ARG A C 1
ATOM 819 O O . ARG A 1 118 ? 8.664 -11.373 -4.369 1.00 92.75 118 ARG A O 1
ATOM 826 N N . ARG A 1 119 ? 6.431 -11.328 -4.619 1.00 92.25 119 ARG A N 1
ATOM 827 C CA . ARG A 1 119 ? 6.406 -12.028 -5.916 1.00 92.25 119 ARG A CA 1
ATOM 828 C C . ARG A 1 119 ? 7.169 -11.261 -6.989 1.00 92.25 119 ARG A C 1
ATOM 830 O O . ARG A 1 119 ? 7.918 -11.856 -7.756 1.00 92.25 119 ARG A O 1
ATOM 837 N N . GLU A 1 120 ? 6.985 -9.945 -7.043 1.00 88.62 120 GLU A N 1
ATOM 838 C CA . GLU A 1 120 ? 7.717 -9.072 -7.961 1.00 88.62 120 GLU A CA 1
ATOM 839 C C . GLU A 1 120 ? 9.224 -9.101 -7.679 1.00 88.62 120 GLU A C 1
ATOM 841 O O . GLU A 1 120 ? 10.022 -9.241 -8.605 1.00 88.62 120 GLU A O 1
ATOM 846 N N . HIS A 1 121 ? 9.605 -9.025 -6.400 1.00 91.62 121 HIS A N 1
ATOM 847 C CA . HIS A 1 121 ? 10.993 -9.144 -5.968 1.00 91.62 121 HIS A CA 1
ATOM 848 C C . HIS A 1 121 ? 11.591 -10.483 -6.401 1.00 91.62 121 HIS A C 1
ATOM 850 O O . HIS A 1 121 ? 12.591 -10.483 -7.102 1.00 91.62 121 HIS A O 1
ATOM 856 N N . GLU A 1 122 ? 10.971 -11.610 -6.047 1.00 91.38 122 GLU A N 1
ATOM 857 C CA . GLU A 1 122 ? 11.442 -12.952 -6.417 1.00 91.38 122 GLU A CA 1
ATOM 858 C C . GLU A 1 122 ? 11.546 -13.133 -7.935 1.00 91.38 122 GLU A C 1
ATOM 860 O O . GLU A 1 122 ? 12.501 -13.733 -8.422 1.00 91.38 122 GLU A O 1
ATOM 865 N N . ARG A 1 123 ? 10.608 -12.565 -8.705 1.00 90.19 123 ARG A N 1
ATOM 866 C CA . ARG A 1 123 ? 10.665 -12.619 -10.168 1.00 90.19 123 ARG A CA 1
ATOM 867 C C . ARG A 1 123 ? 11.871 -11.871 -10.727 1.00 90.19 123 ARG A C 1
ATOM 869 O O . ARG A 1 123 ? 12.431 -12.319 -11.720 1.00 90.19 123 ARG A O 1
ATOM 876 N N . LEU A 1 124 ? 12.225 -10.717 -10.163 1.00 88.56 124 LEU A N 1
ATOM 877 C CA . LEU A 1 124 ? 13.320 -9.889 -10.672 1.00 88.56 124 LEU A CA 1
ATOM 878 C C . LEU A 1 124 ? 14.685 -10.276 -10.098 1.00 88.56 124 LEU A C 1
ATOM 880 O O . LEU A 1 124 ? 15.678 -10.068 -10.790 1.00 88.56 124 LEU A O 1
ATOM 884 N N . ASP A 1 125 ? 14.738 -10.822 -8.883 1.00 88.94 125 ASP A N 1
ATOM 885 C CA . ASP A 1 125 ? 15.973 -11.172 -8.166 1.00 88.94 125 ASP A CA 1
ATOM 886 C C . ASP A 1 125 ? 16.793 -12.221 -8.929 1.00 88.94 125 ASP A C 1
ATOM 888 O O . ASP A 1 125 ? 18.003 -12.081 -9.049 1.00 88.94 125 ASP A O 1
ATOM 892 N N . GLU A 1 126 ? 16.131 -13.196 -9.564 1.00 88.88 126 GLU A N 1
ATOM 893 C CA . GLU A 1 126 ? 16.798 -14.233 -10.372 1.00 88.88 126 GLU A CA 1
ATOM 894 C C . GLU A 1 126 ? 17.484 -13.672 -11.636 1.00 88.88 126 GLU A C 1
ATOM 896 O O . GLU A 1 126 ? 18.450 -14.246 -12.137 1.00 88.88 126 GLU A O 1
ATOM 901 N N . PHE A 1 127 ? 16.994 -12.549 -12.175 1.00 87.56 127 PHE A N 1
ATOM 902 C CA . PHE A 1 127 ? 17.477 -11.979 -13.443 1.00 87.56 127 PHE A CA 1
ATOM 903 C C . PHE A 1 127 ? 18.243 -10.661 -13.286 1.00 87.56 127 PHE A C 1
ATOM 905 O O . PHE A 1 127 ? 18.745 -10.131 -14.280 1.00 87.56 127 PHE A O 1
ATOM 912 N N . SER A 1 128 ? 18.311 -10.107 -12.076 1.00 85.44 128 SER A N 1
ATOM 913 C CA . SER A 1 128 ? 18.901 -8.794 -11.805 1.00 85.44 128 SER A CA 1
ATOM 914 C C . SER A 1 128 ? 20.124 -8.921 -10.908 1.00 85.44 128 SER A C 1
ATOM 916 O O . SER A 1 128 ? 20.152 -9.724 -9.984 1.00 85.44 128 SER A O 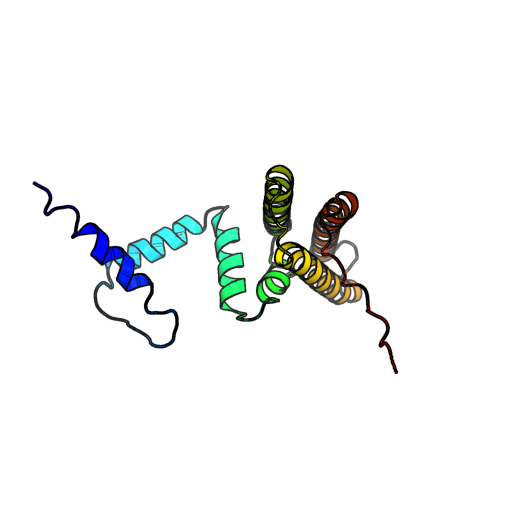1
ATOM 918 N N . ASP A 1 129 ? 21.120 -8.061 -11.118 1.00 87.25 129 ASP A N 1
ATOM 919 C CA . ASP A 1 129 ? 22.226 -7.941 -10.170 1.00 87.25 129 ASP A CA 1
ATOM 920 C C . ASP A 1 129 ? 21.719 -7.414 -8.818 1.00 87.25 129 ASP A C 1
ATOM 922 O O . ASP A 1 129 ? 20.874 -6.520 -8.766 1.00 87.25 129 ASP A O 1
ATOM 926 N N . GLU A 1 130 ? 22.320 -7.852 -7.708 1.00 83.44 130 GLU A N 1
ATOM 927 C CA . GLU A 1 130 ? 21.960 -7.399 -6.350 1.00 83.44 130 GLU A CA 1
ATOM 928 C C . GLU A 1 130 ? 22.045 -5.863 -6.181 1.00 83.44 130 GLU A C 1
ATOM 930 O O . GLU A 1 130 ? 21.384 -5.247 -5.338 1.00 83.44 130 GLU A O 1
ATOM 935 N N . SER A 1 131 ? 22.861 -5.209 -7.010 1.00 85.19 131 SER A N 1
ATOM 936 C CA . SER A 1 131 ? 23.022 -3.756 -7.001 1.00 85.19 131 SER A CA 1
ATOM 937 C C . SER A 1 131 ? 21.917 -2.992 -7.743 1.00 85.19 131 SER A C 1
ATOM 939 O O . SER A 1 131 ? 21.860 -1.762 -7.598 1.00 85.19 131 SER A O 1
ATOM 941 N N . ALA A 1 132 ? 21.043 -3.695 -8.476 1.00 90.12 132 ALA A N 1
ATOM 942 C CA . ALA A 1 132 ? 19.994 -3.123 -9.306 1.00 90.12 132 ALA A CA 1
ATOM 943 C C . ALA A 1 132 ? 19.042 -2.239 -8.476 1.00 90.12 132 ALA A C 1
ATOM 945 O O . ALA A 1 132 ? 18.532 -2.678 -7.438 1.00 90.12 132 ALA A O 1
ATOM 946 N N . PRO A 1 133 ? 18.759 -0.999 -8.926 1.00 88.25 133 PRO A N 1
ATOM 947 C CA . PRO A 1 133 ? 17.855 -0.091 -8.221 1.00 88.25 133 PRO A CA 1
ATOM 948 C C . PRO A 1 133 ? 16.474 -0.701 -7.946 1.00 88.25 133 PRO A C 1
ATOM 950 O O . PRO A 1 133 ? 15.972 -0.583 -6.835 1.00 88.25 133 PRO A O 1
ATOM 953 N N . ALA A 1 134 ? 15.914 -1.440 -8.911 1.00 86.81 134 ALA A N 1
ATOM 954 C CA . ALA A 1 134 ? 14.600 -2.068 -8.778 1.00 86.81 134 ALA A CA 1
ATOM 955 C C . ALA A 1 134 ? 14.527 -3.078 -7.615 1.00 86.81 134 ALA A C 1
ATOM 957 O O . ALA A 1 134 ? 13.562 -3.064 -6.855 1.00 86.81 134 ALA A O 1
ATOM 958 N N . ILE A 1 135 ? 15.563 -3.905 -7.420 1.00 92.06 135 ILE A N 1
ATOM 959 C CA . ILE A 1 135 ? 15.627 -4.868 -6.306 1.00 92.06 135 ILE A CA 1
ATOM 960 C C . ILE A 1 135 ? 15.698 -4.139 -4.965 1.00 92.06 135 ILE A C 1
ATOM 962 O O . ILE A 1 135 ? 14.995 -4.493 -4.018 1.00 92.06 135 ILE A O 1
ATOM 966 N N . LYS A 1 136 ? 16.505 -3.075 -4.880 1.00 92.19 136 LYS A N 1
ATOM 967 C CA . LYS A 1 136 ? 16.617 -2.255 -3.664 1.00 92.19 136 LYS A CA 1
ATOM 968 C C . LYS A 1 136 ? 15.299 -1.571 -3.317 1.00 92.19 136 LYS A C 1
ATOM 970 O O . LYS A 1 136 ? 14.911 -1.567 -2.150 1.00 92.19 136 LYS A O 1
ATOM 975 N N . ASP A 1 137 ? 14.604 -1.033 -4.310 1.00 91.75 137 ASP A N 1
ATOM 976 C CA . ASP A 1 137 ? 13.318 -0.373 -4.105 1.00 91.75 137 ASP A CA 1
ATOM 977 C C . ASP A 1 137 ? 12.237 -1.370 -3.675 1.00 91.75 137 ASP A C 1
ATOM 979 O O . ASP A 1 137 ? 11.491 -1.092 -2.736 1.00 91.75 137 ASP A O 1
ATOM 983 N N . LEU A 1 138 ? 12.195 -2.566 -4.271 1.00 91.56 138 LEU A N 1
ATOM 984 C CA . LEU A 1 138 ? 11.286 -3.635 -3.850 1.00 91.56 138 LEU A CA 1
ATOM 985 C C . LEU A 1 138 ? 11.573 -4.107 -2.418 1.00 91.56 138 LEU A C 1
ATOM 987 O O . LEU A 1 138 ? 10.636 -4.225 -1.630 1.00 91.56 138 LEU A O 1
ATOM 991 N N . LYS A 1 139 ? 12.845 -4.275 -2.030 1.00 93.00 139 LYS A N 1
ATOM 992 C CA . LYS A 1 139 ? 13.222 -4.581 -0.634 1.00 93.00 139 LYS A CA 1
ATOM 993 C C . LYS A 1 139 ? 12.731 -3.503 0.334 1.00 93.00 139 LYS A C 1
ATOM 995 O O . LYS A 1 139 ? 12.118 -3.820 1.349 1.00 93.00 139 LYS A O 1
ATOM 1000 N N . ARG A 1 140 ? 12.917 -2.222 -0.004 1.00 94.31 140 ARG A N 1
ATOM 1001 C CA . ARG A 1 140 ? 12.425 -1.103 0.820 1.00 94.31 140 ARG A CA 1
ATOM 1002 C C . ARG A 1 140 ? 10.901 -1.099 0.952 1.00 94.31 140 ARG A C 1
ATOM 1004 O O . ARG A 1 140 ? 10.391 -0.840 2.041 1.00 94.31 140 ARG A O 1
ATOM 1011 N N . LYS A 1 141 ? 10.175 -1.404 -0.128 1.00 92.31 141 LYS A N 1
ATOM 1012 C CA . LYS A 1 141 ? 8.712 -1.547 -0.102 1.00 92.31 141 LYS A CA 1
ATOM 1013 C C . LYS A 1 141 ? 8.275 -2.684 0.828 1.00 92.31 141 LYS A C 1
ATOM 1015 O O . LYS A 1 141 ? 7.384 -2.466 1.648 1.00 92.31 141 LYS A O 1
ATOM 1020 N N . ILE A 1 142 ? 8.918 -3.853 0.741 1.00 94.06 142 ILE A N 1
ATOM 1021 C CA . ILE A 1 142 ? 8.657 -5.002 1.629 1.00 94.06 142 ILE A CA 1
ATOM 1022 C C . ILE A 1 142 ? 8.868 -4.591 3.089 1.00 94.06 142 ILE A C 1
ATOM 1024 O O . ILE A 1 142 ? 7.957 -4.735 3.902 1.00 94.06 142 ILE A O 1
ATOM 1028 N N . ASP A 1 143 ? 10.013 -3.982 3.407 1.00 95.81 143 ASP A N 1
ATOM 1029 C CA . ASP A 1 143 ? 10.331 -3.535 4.767 1.00 95.81 143 ASP A CA 1
ATOM 1030 C C . ASP A 1 143 ? 9.279 -2.568 5.332 1.00 95.81 143 ASP A C 1
ATOM 1032 O O . ASP A 1 143 ? 8.910 -2.656 6.510 1.00 95.81 143 ASP A O 1
ATOM 1036 N N . ALA A 1 144 ? 8.789 -1.633 4.512 1.00 93.81 144 ALA A N 1
ATOM 1037 C CA . ALA A 1 144 ? 7.767 -0.672 4.914 1.00 93.81 144 ALA A CA 1
ATOM 1038 C C . ALA A 1 144 ? 6.436 -1.361 5.258 1.00 93.81 144 ALA A C 1
ATOM 1040 O O . ALA A 1 144 ? 5.846 -1.073 6.305 1.00 93.81 144 ALA A O 1
ATOM 1041 N N . ILE A 1 145 ? 5.985 -2.300 4.419 1.00 93.31 145 ILE A N 1
ATOM 1042 C CA . ILE A 1 145 ? 4.736 -3.042 4.643 1.00 93.31 145 ILE A CA 1
ATOM 1043 C C . ILE A 1 145 ? 4.870 -3.963 5.855 1.00 93.31 145 ILE A C 1
ATOM 1045 O O . ILE A 1 145 ? 3.992 -3.977 6.715 1.00 93.31 145 ILE A O 1
ATOM 1049 N N . GLU A 1 146 ? 5.989 -4.673 5.995 1.00 95.00 146 GLU A N 1
ATOM 1050 C CA . GLU A 1 146 ? 6.206 -5.556 7.138 1.00 95.00 146 GLU A CA 1
ATOM 1051 C C . GLU A 1 146 ? 6.241 -4.790 8.466 1.00 95.00 146 GLU A C 1
ATOM 1053 O O . GLU A 1 146 ? 5.744 -5.275 9.483 1.00 95.00 146 GLU A O 1
ATOM 1058 N N . ARG A 1 147 ? 6.828 -3.585 8.494 1.00 95.00 147 ARG A N 1
ATOM 1059 C CA . ARG A 1 147 ? 6.791 -2.721 9.687 1.00 95.00 147 ARG A CA 1
ATOM 1060 C C . ARG A 1 147 ? 5.360 -2.323 10.038 1.00 95.00 147 ARG A C 1
ATOM 1062 O O . ARG A 1 147 ? 5.016 -2.326 11.218 1.00 95.00 147 ARG A O 1
ATOM 1069 N N . ALA A 1 148 ? 4.534 -2.027 9.039 1.00 91.25 148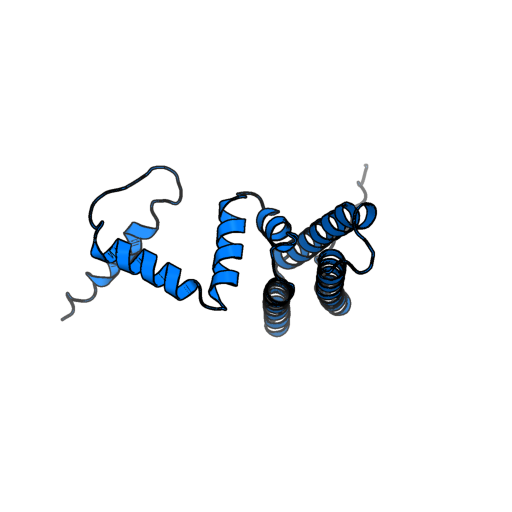 ALA A N 1
ATOM 1070 C CA . ALA A 1 148 ? 3.125 -1.721 9.245 1.00 91.25 148 ALA A CA 1
ATOM 1071 C C . ALA A 1 148 ? 2.343 -2.928 9.782 1.00 91.25 148 ALA A C 1
ATOM 1073 O O . ALA A 1 148 ? 1.626 -2.800 10.772 1.00 91.25 148 ALA A O 1
ATOM 1074 N N . LEU A 1 149 ? 2.525 -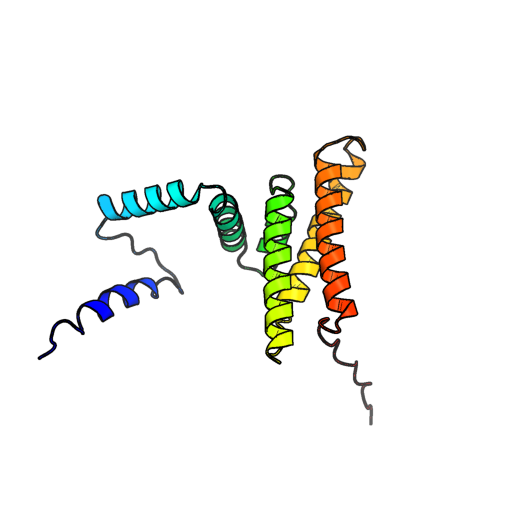4.107 9.183 1.00 93.00 149 LEU A N 1
ATOM 1075 C CA . LEU A 1 149 ? 1.878 -5.346 9.621 1.00 93.00 149 LEU A CA 1
ATOM 1076 C C . LEU A 1 149 ? 2.311 -5.752 11.035 1.00 93.00 149 LEU A C 1
ATOM 1078 O O . LEU A 1 149 ? 1.457 -6.097 11.850 1.00 93.00 149 LEU A O 1
ATOM 1082 N N . ARG A 1 150 ? 3.608 -5.642 11.364 1.00 94.00 150 ARG A N 1
ATOM 1083 C CA . ARG A 1 150 ? 4.105 -5.845 12.738 1.00 94.00 150 ARG A CA 1
ATOM 1084 C C . ARG A 1 150 ? 3.431 -4.900 13.721 1.00 94.00 150 ARG A C 1
ATOM 1086 O O . ARG A 1 150 ? 2.902 -5.367 14.718 1.00 94.00 150 ARG A O 1
ATOM 1093 N N . TYR A 1 151 ? 3.373 -3.603 13.414 1.00 91.75 151 TYR A N 1
ATOM 1094 C CA . TYR A 1 151 ? 2.698 -2.639 14.284 1.00 91.75 151 TYR A CA 1
ATOM 1095 C C . TYR A 1 151 ? 1.234 -3.022 14.535 1.00 91.75 151 TYR A C 1
ATOM 1097 O O . TYR A 1 151 ? 0.780 -3.009 15.677 1.00 91.75 151 TYR A O 1
ATOM 1105 N N . LEU A 1 152 ? 0.492 -3.382 13.486 1.00 89.44 152 LEU A N 1
ATOM 1106 C CA . LEU A 1 152 ? -0.905 -3.789 13.625 1.00 89.44 152 LEU A CA 1
ATOM 1107 C C . LEU A 1 152 ? -1.041 -5.065 14.478 1.00 89.44 152 LEU A C 1
ATOM 1109 O O . LEU A 1 152 ? -1.906 -5.107 15.350 1.00 89.44 152 LEU A O 1
ATOM 1113 N N . ARG A 1 153 ? -0.164 -6.060 14.295 1.00 90.50 153 ARG A N 1
ATOM 1114 C CA . ARG A 1 153 ? -0.143 -7.290 15.103 1.00 90.50 153 ARG A CA 1
ATOM 1115 C C . ARG A 1 153 ? 0.164 -7.013 16.573 1.00 90.50 153 ARG A C 1
ATOM 1117 O O . ARG A 1 153 ? -0.590 -7.438 17.443 1.00 90.50 153 ARG A O 1
ATOM 1124 N N . ASP A 1 154 ? 1.227 -6.262 16.843 1.00 91.44 154 ASP A N 1
ATOM 1125 C CA . ASP A 1 154 ? 1.691 -5.954 18.201 1.00 91.44 154 ASP A CA 1
ATOM 1126 C C . ASP A 1 154 ? 0.649 -5.150 19.001 1.00 91.44 154 ASP A C 1
ATOM 1128 O O . ASP A 1 154 ? 0.627 -5.196 20.229 1.00 91.44 154 ASP A O 1
ATOM 1132 N N . ASN A 1 155 ? -0.246 -4.436 18.308 1.00 88.25 155 ASN A N 1
ATOM 1133 C CA . ASN A 1 155 ? -1.344 -3.672 18.905 1.00 88.25 155 ASN A CA 1
ATOM 1134 C C . ASN A 1 155 ? -2.696 -4.413 18.894 1.00 88.25 155 ASN A C 1
ATOM 1136 O O . ASN A 1 155 ? -3.717 -3.803 19.220 1.00 88.25 155 ASN A O 1
ATOM 1140 N N . GLY A 1 156 ? -2.728 -5.699 18.523 1.00 84.75 156 GLY A N 1
ATOM 1141 C CA . GLY A 1 156 ? -3.952 -6.509 18.501 1.00 84.75 156 GLY A CA 1
ATOM 1142 C C . GLY A 1 156 ? -4.978 -6.060 17.456 1.00 84.75 156 GLY A C 1
ATOM 1143 O O . GLY A 1 156 ? -6.175 -6.255 17.640 1.00 84.75 156 GLY A O 1
ATOM 1144 N N . LEU A 1 157 ? -4.521 -5.416 16.378 1.00 83.94 157 LEU A N 1
ATOM 1145 C CA . LEU A 1 157 ? -5.349 -4.939 15.263 1.00 83.94 157 LEU A CA 1
ATOM 1146 C C . LEU A 1 157 ? -5.389 -5.935 14.092 1.00 83.94 157 LEU A C 1
ATOM 1148 O O . LEU A 1 157 ? -5.948 -5.631 13.037 1.00 83.94 157 LEU A O 1
ATOM 1152 N N . GLU A 1 158 ? -4.787 -7.111 14.268 1.00 82.38 158 GLU A N 1
ATOM 1153 C CA . GLU A 1 158 ? -4.937 -8.237 13.353 1.00 82.38 158 GLU A CA 1
ATOM 1154 C C . GLU A 1 158 ? -6.383 -8.758 13.436 1.00 82.38 158 GLU A C 1
ATOM 1156 O O . GLU A 1 158 ? -6.914 -8.932 14.536 1.00 82.38 158 GLU A O 1
ATOM 1161 N N . PRO A 1 159 ? -7.076 -8.953 12.301 1.00 78.69 159 PRO A N 1
ATOM 1162 C CA . PRO A 1 159 ? -8.443 -9.436 12.331 1.00 78.69 159 PRO A CA 1
ATOM 1163 C C . PRO A 1 159 ? -8.511 -10.841 12.914 1.00 78.69 159 PRO A C 1
ATOM 1165 O O . PRO A 1 159 ? -7.776 -11.728 12.492 1.00 78.69 159 PRO A O 1
ATOM 1168 N N . ASP A 1 160 ? -9.455 -11.028 13.832 1.00 69.94 160 ASP A N 1
ATOM 1169 C CA . ASP A 1 160 ? -9.669 -12.295 14.520 1.00 69.94 160 ASP A CA 1
ATOM 1170 C C . ASP A 1 160 ? -9.870 -13.425 13.496 1.00 69.94 160 ASP A C 1
ATOM 1172 O O . ASP A 1 160 ? -10.785 -13.376 12.655 1.00 69.94 160 ASP A O 1
ATOM 1176 N N . VAL A 1 161 ? -8.981 -14.419 13.530 1.00 57.78 161 VAL A N 1
ATOM 1177 C CA . VAL A 1 161 ? -9.176 -15.683 12.821 1.00 57.78 161 VAL A CA 1
ATOM 1178 C C . VAL A 1 161 ? -10.260 -16.392 13.610 1.00 57.78 161 VAL A C 1
ATOM 1180 O O . VAL A 1 161 ? -10.004 -16.846 14.722 1.00 57.78 161 VAL A O 1
ATOM 1183 N N . ALA A 1 162 ? -11.482 -16.424 13.072 1.00 47.00 162 ALA A N 1
ATOM 1184 C CA . ALA A 1 162 ? -12.588 -17.117 13.719 1.00 47.00 162 ALA A CA 1
ATOM 1185 C C . ALA A 1 162 ? -12.104 -18.511 14.166 1.00 47.00 162 ALA A C 1
ATOM 1187 O O . ALA A 1 162 ? -11.543 -19.235 13.336 1.00 47.00 162 ALA A O 1
ATOM 1188 N N . PRO A 1 163 ? -12.246 -18.875 15.453 1.00 43.75 163 PRO A N 1
ATOM 1189 C CA . PRO A 1 163 ? -11.787 -20.168 15.924 1.00 43.75 163 PRO A CA 1
ATOM 1190 C C . PRO A 1 163 ? -12.537 -21.241 15.140 1.00 43.75 163 PRO A C 1
ATOM 1192 O O . PRO A 1 163 ? -13.768 -21.227 15.090 1.00 43.75 163 PRO A O 1
ATOM 1195 N N . ASN A 1 164 ? -11.786 -22.146 14.506 1.00 49.69 164 ASN A N 1
ATOM 1196 C CA . ASN A 1 164 ? -12.329 -23.371 13.932 1.00 49.69 164 ASN A CA 1
ATOM 1197 C C . ASN A 1 164 ? -13.134 -24.053 15.039 1.00 49.69 164 ASN A C 1
ATOM 1199 O O . ASN A 1 164 ? -12.557 -24.611 15.971 1.00 49.69 164 ASN A O 1
ATOM 1203 N N . THR A 1 165 ? -14.457 -23.923 14.984 1.00 46.03 165 THR A N 1
ATOM 1204 C CA . THR A 1 165 ? -15.347 -24.630 15.897 1.00 46.03 165 THR A CA 1
ATOM 1205 C C . THR A 1 165 ? -15.191 -26.100 15.518 1.00 46.03 165 THR A C 1
ATOM 1207 O O . THR A 1 165 ? -15.418 -26.418 14.348 1.00 46.03 165 THR A O 1
ATOM 1210 N N . PRO A 1 166 ? -14.694 -26.975 16.411 1.00 54.75 166 PRO A N 1
ATOM 1211 C CA . PRO A 1 166 ? -14.632 -28.394 16.111 1.00 54.75 166 PRO A CA 1
ATOM 1212 C C . PRO A 1 166 ? -16.055 -28.846 15.809 1.00 54.75 166 PRO A C 1
ATOM 1214 O O . PRO A 1 166 ? -16.964 -28.533 16.575 1.00 54.75 166 PRO A O 1
ATOM 1217 N N . ASP A 1 167 ? -16.222 -29.506 14.669 1.00 54.06 167 ASP A N 1
ATOM 1218 C CA . ASP A 1 167 ? -17.474 -30.116 14.245 1.00 54.06 167 ASP A CA 1
ATOM 1219 C C . ASP A 1 167 ? -17.955 -31.028 15.382 1.00 54.06 167 ASP A C 1
ATOM 1221 O O . ASP A 1 167 ? -17.310 -32.026 15.717 1.00 54.06 167 ASP A O 1
ATOM 1225 N N . GLU A 1 168 ? -19.021 -30.610 16.058 1.00 53.31 168 GLU A N 1
ATOM 1226 C CA . GLU A 1 168 ? -19.692 -31.389 17.089 1.00 53.31 168 GLU A CA 1
ATOM 1227 C C . GLU A 1 168 ? -20.494 -32.461 16.348 1.00 53.31 168 GLU A C 1
ATOM 1229 O O . GLU A 1 168 ? -21.641 -32.260 15.956 1.00 53.31 168 GLU A O 1
ATOM 1234 N N . THR A 1 169 ? -19.830 -33.575 16.040 1.00 56.94 169 THR A N 1
ATOM 1235 C CA . THR A 1 169 ? -20.494 -34.776 15.539 1.00 56.94 169 THR A CA 1
ATOM 1236 C C . THR A 1 169 ? -21.213 -35.452 16.704 1.00 56.94 169 THR A C 1
ATOM 1238 O O . THR A 1 169 ? -20.551 -36.047 17.561 1.00 56.94 169 THR A O 1
ATOM 1241 N N . ASP A 1 170 ? -22.541 -35.326 16.716 1.00 48.62 170 ASP A N 1
ATOM 1242 C CA . ASP A 1 170 ? -23.483 -36.225 17.406 1.00 48.62 170 ASP A CA 1
ATOM 1243 C C . ASP A 1 170 ? -23.32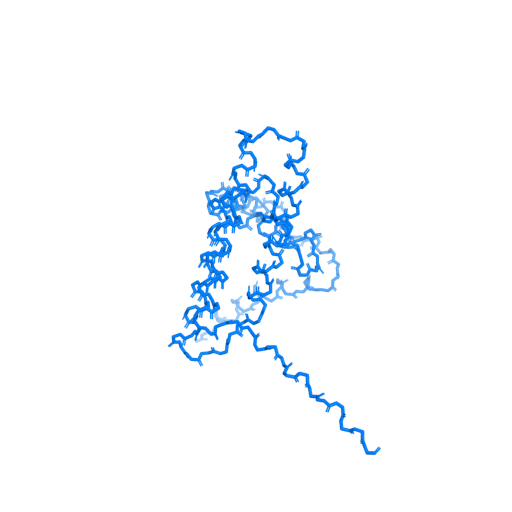0 -37.690 16.950 1.00 48.62 170 ASP A C 1
ATOM 1245 O O . ASP A 1 170 ? -23.080 -37.925 15.737 1.00 48.62 170 ASP A O 1
#

pLDDT: mean 70.48, std 19.08, range [36.19, 95.81]